Protein AF-A0A699T5C5-F1 (afdb_monomer)

Organism: Tanacetum cinerariifolium (NCBI:txid118510)

Sequence (152 aa):
SQIKFEDINQIDEDDMEEMDIKWNIALLSMRADKFWKRTGKKISIQGSDVAGFDKSKVECFNCHKMGHFAREHSYKLEVDQLEGRLAEYREKEVKYIEKIRTLEMNKESNLGKIKILTNEVETLKEEKDVIDGKLARLLKSLKDLENIIESQ

Solvent-accessible surface area (backbone atoms only — not comparable to full-atom values): 8829 Å² total; per-residue (Å²): 137,84,85,53,78,79,65,66,80,67,68,48,72,67,58,54,51,52,49,53,52,53,52,50,52,52,53,50,50,55,50,50,51,55,47,23,76,74,66,74,52,82,88,82,81,57,93,82,61,68,70,73,81,62,49,68,80,37,64,12,88,81,76,73,36,62,50,41,54,55,68,58,54,54,52,50,55,52,49,55,52,51,51,52,53,49,51,55,51,52,55,51,49,53,56,49,52,52,53,50,54,55,52,51,54,51,51,52,54,50,51,53,52,50,53,52,53,50,52,54,52,53,54,53,49,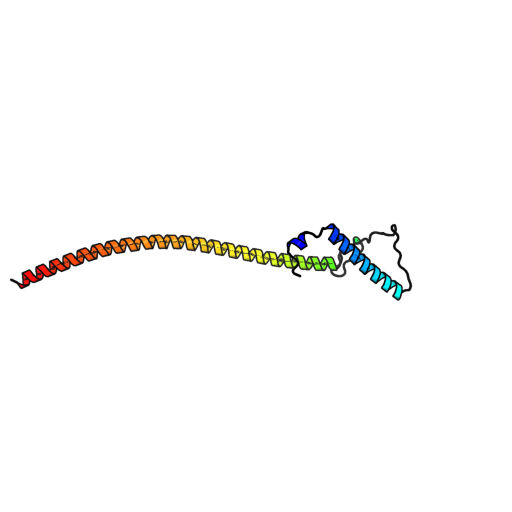54,55,47,55,55,48,52,60,50,51,54,51,50,55,51,54,50,53,57,48,50,56,54,63,78,71,111

Radius of gyration: 44.55 Å; Cα contacts (8 Å, |Δi|>4): 38; chains: 1; bounding box: 96×41×124 Å

InterPro domains:
  IPR036875 Zinc finger, CCHC-type superfamily [SSF57756] (51-72)

pLDDT: mean 88.01, std 12.44, range [52.91, 98.62]

Secondary structure (DSSP, 8-state):
----GGGGGG--HHHHHHHHHHHHHHHHHHHHHHHHHHH-PPP---TT------GGG-B-TTT--BT--HHHHHHHHHHHHHHHHHHHHHHHHHHHHHHHHHHHHHHHHHHHHHHHHHHHHHHHHHHHHHHHHHHHHHHHHHHHHHHHHHT-

Mean predicted aligned error: 14.49 Å

Structure (mmCIF, N/CA/C/O backbone):
data_AF-A0A699T5C5-F1
#
_entry.id   AF-A0A699T5C5-F1
#
loop_
_atom_site.group_PDB
_atom_site.id
_atom_site.type_symbol
_atom_site.label_atom_id
_atom_site.label_alt_id
_atom_site.label_comp_id
_atom_site.label_asym_id
_atom_site.label_entity_id
_atom_site.label_seq_id
_atom_site.pdbx_PDB_ins_code
_atom_site.Cartn_x
_atom_site.Cartn_y
_atom_site.Cartn_z
_atom_site.occupancy
_atom_site.B_iso_or_equiv
_atom_site.auth_seq_id
_atom_site.auth_comp_id
_atom_site.auth_asym_id
_atom_site.auth_atom_id
_atom_site.pdbx_PDB_model_num
ATOM 1 N N . SER A 1 1 ? -0.309 -23.758 -27.195 1.00 53.53 1 SER A N 1
ATOM 2 C CA . SER A 1 1 ? 0.909 -24.129 -26.458 1.00 53.53 1 SER A CA 1
ATOM 3 C C . SER A 1 1 ? 1.117 -23.141 -25.332 1.00 53.53 1 SER A C 1
ATOM 5 O O . SER A 1 1 ? 1.217 -21.954 -25.610 1.00 53.53 1 SER A O 1
ATOM 7 N N . GLN A 1 2 ? 1.064 -23.602 -24.083 1.00 54.09 2 GLN A N 1
ATOM 8 C CA . GLN A 1 2 ? 1.396 -22.798 -22.905 1.00 54.09 2 GLN A CA 1
ATOM 9 C C . GLN A 1 2 ? 2.886 -23.017 -22.641 1.00 54.09 2 GLN A C 1
ATOM 11 O O . GLN A 1 2 ? 3.271 -24.127 -22.287 1.00 54.09 2 GLN A O 1
ATOM 16 N N . ILE A 1 3 ? 3.711 -22.006 -22.908 1.00 55.53 3 ILE A N 1
ATOM 17 C CA . ILE A 1 3 ? 5.127 -22.017 -22.518 1.00 55.53 3 ILE A CA 1
ATOM 18 C C . ILE A 1 3 ? 5.138 -21.950 -20.986 1.00 55.53 3 ILE A C 1
ATOM 20 O O . ILE A 1 3 ? 4.502 -21.058 -20.417 1.00 55.53 3 ILE A O 1
ATOM 24 N N . LYS A 1 4 ? 5.744 -22.937 -20.318 1.00 62.41 4 LYS A N 1
ATOM 25 C CA . LYS A 1 4 ? 5.813 -22.979 -18.851 1.00 62.41 4 LYS A CA 1
ATOM 26 C C . LYS A 1 4 ? 6.922 -22.038 -18.378 1.00 62.41 4 LYS A C 1
ATOM 28 O O . LYS A 1 4 ? 7.872 -21.774 -19.104 1.00 62.41 4 LYS A O 1
ATOM 33 N N . PHE A 1 5 ? 6.802 -21.523 -17.157 1.00 52.91 5 PHE A N 1
ATOM 34 C CA . PHE A 1 5 ? 7.772 -20.586 -16.577 1.00 52.91 5 PHE A CA 1
ATOM 35 C C . PHE A 1 5 ? 9.185 -21.201 -16.462 1.00 52.91 5 PHE A C 1
ATOM 37 O O . PHE A 1 5 ? 10.173 -20.496 -16.643 1.00 52.91 5 PHE A O 1
ATOM 44 N N . GLU A 1 6 ? 9.292 -22.525 -16.280 1.00 56.03 6 GLU A N 1
ATOM 45 C CA . GLU A 1 6 ? 10.558 -23.273 -16.349 1.00 56.03 6 GLU A CA 1
ATOM 46 C C . GLU A 1 6 ? 11.263 -23.253 -17.723 1.00 56.03 6 GLU A C 1
ATOM 48 O O . GLU A 1 6 ? 12.471 -23.487 -17.777 1.00 56.03 6 GLU A O 1
ATOM 53 N N . ASP A 1 7 ? 10.558 -22.969 -18.824 1.00 56.97 7 ASP A N 1
ATOM 54 C CA . ASP A 1 7 ? 11.145 -22.958 -20.176 1.00 56.97 7 ASP A CA 1
ATOM 55 C C . ASP A 1 7 ? 11.906 -21.647 -20.468 1.00 56.97 7 ASP A C 1
ATOM 57 O O . ASP A 1 7 ? 12.737 -21.597 -21.370 1.00 56.97 7 ASP A O 1
ATOM 61 N N . ILE A 1 8 ? 11.642 -20.580 -19.702 1.00 56.84 8 ILE A N 1
ATOM 62 C CA . ILE A 1 8 ? 12.258 -19.251 -19.883 1.00 56.84 8 ILE A CA 1
ATOM 63 C C . ILE A 1 8 ? 13.626 -19.167 -19.186 1.00 56.84 8 ILE A C 1
ATOM 65 O O . ILE A 1 8 ? 14.503 -18.439 -19.637 1.00 56.84 8 ILE A O 1
ATOM 69 N N . ASN A 1 9 ? 13.846 -19.961 -18.133 1.00 57.72 9 ASN A N 1
ATOM 70 C CA . ASN A 1 9 ? 15.108 -19.989 -17.381 1.00 57.72 9 ASN A CA 1
ATOM 71 C C . ASN A 1 9 ? 16.222 -20.816 -18.061 1.00 57.72 9 ASN A C 1
ATOM 73 O O . ASN A 1 9 ? 17.261 -21.045 -17.449 1.00 57.72 9 ASN A O 1
ATOM 77 N N . GLN A 1 10 ? 15.993 -21.308 -19.284 1.00 59.09 10 GLN A N 1
ATOM 78 C CA . GLN A 1 10 ? 16.926 -22.156 -20.043 1.00 59.09 10 GLN A CA 1
ATOM 79 C C . GLN A 1 10 ? 17.607 -21.434 -21.212 1.00 59.09 10 GLN A C 1
ATOM 81 O O . GLN A 1 10 ? 18.357 -22.071 -21.945 1.00 59.09 10 GLN A O 1
ATOM 86 N N . ILE A 1 11 ? 17.333 -20.145 -21.428 1.00 61.34 11 ILE A N 1
ATOM 87 C CA . ILE A 1 11 ? 18.007 -19.394 -22.489 1.00 61.34 11 ILE A CA 1
ATOM 88 C C . ILE A 1 11 ? 19.344 -18.915 -21.931 1.00 61.34 11 ILE A C 1
ATOM 90 O O . ILE A 1 11 ? 19.367 -18.077 -21.027 1.00 61.34 11 ILE A O 1
ATOM 94 N N . ASP A 1 12 ? 20.430 -19.482 -22.449 1.00 76.75 12 ASP A N 1
ATOM 95 C CA . ASP A 1 12 ? 21.783 -19.053 -22.122 1.00 76.75 12 ASP A CA 1
ATOM 96 C C . ASP A 1 12 ? 21.971 -17.578 -22.531 1.00 76.75 12 ASP A C 1
ATOM 98 O O . ASP A 1 12 ? 21.405 -17.111 -23.527 1.00 76.75 12 ASP A O 1
ATOM 102 N N . GLU A 1 13 ? 22.737 -16.821 -21.746 1.00 76.19 13 GLU A N 1
ATOM 103 C CA . GLU A 1 13 ? 23.079 -15.435 -22.077 1.00 76.19 13 GLU A CA 1
ATOM 104 C C . GLU A 1 13 ? 23.804 -15.370 -23.432 1.00 76.19 13 GLU A C 1
ATOM 106 O O . GLU A 1 13 ? 23.503 -14.493 -24.249 1.00 76.19 13 GLU A O 1
ATOM 111 N N . ASP A 1 14 ? 24.630 -16.381 -23.723 1.00 81.56 14 ASP A N 1
ATOM 112 C CA . ASP A 1 14 ? 25.347 -16.537 -24.988 1.00 81.56 14 ASP A CA 1
ATOM 113 C C . ASP A 1 14 ? 24.382 -16.784 -26.166 1.00 81.56 14 ASP A C 1
ATOM 115 O O . ASP A 1 14 ? 24.572 -16.241 -27.259 1.00 81.56 14 ASP A O 1
ATOM 119 N N . ASP A 1 15 ? 23.297 -17.542 -25.955 1.00 84.81 15 ASP A N 1
ATOM 120 C CA . ASP A 1 15 ? 22.282 -17.808 -26.987 1.00 84.81 15 ASP A CA 1
ATOM 121 C C . ASP A 1 15 ? 21.493 -16.534 -27.338 1.00 84.81 15 ASP A C 1
ATOM 123 O O . ASP A 1 15 ? 21.128 -16.302 -28.500 1.00 84.81 15 ASP A O 1
ATOM 127 N N . MET A 1 16 ? 21.224 -15.680 -26.342 1.00 79.75 16 MET A N 1
ATOM 128 C CA . MET A 1 16 ? 20.588 -14.378 -26.569 1.00 79.75 16 MET A CA 1
ATOM 129 C C . MET A 1 16 ? 21.499 -13.429 -27.345 1.00 79.75 16 MET A C 1
ATOM 131 O O . MET A 1 16 ? 21.028 -12.767 -28.278 1.00 79.75 16 MET A O 1
ATOM 135 N N . GLU A 1 17 ? 22.786 -13.376 -26.997 1.00 81.31 17 GLU A N 1
ATOM 136 C CA . GLU A 1 17 ? 23.769 -12.562 -27.712 1.00 81.31 17 GLU A CA 1
ATOM 137 C C . GLU A 1 17 ? 23.949 -13.052 -29.158 1.00 81.31 17 GLU A C 1
ATOM 139 O O . GLU A 1 17 ? 23.912 -12.250 -30.098 1.00 81.31 17 GLU A O 1
ATOM 144 N N . GLU A 1 18 ? 24.030 -14.370 -29.379 1.00 85.62 18 GLU A N 1
ATOM 145 C CA . GLU A 1 18 ? 24.121 -14.943 -30.723 1.00 85.62 18 GLU A CA 1
ATOM 146 C C . GLU A 1 18 ? 22.890 -14.586 -31.574 1.00 85.62 18 GLU A C 1
ATOM 148 O O . GLU A 1 18 ? 23.019 -14.224 -32.754 1.00 85.62 18 GLU A O 1
ATOM 153 N N . MET A 1 19 ? 21.686 -14.650 -30.994 1.00 86.69 19 MET A N 1
ATOM 154 C CA . MET A 1 19 ? 20.464 -14.236 -31.682 1.00 86.69 19 MET A CA 1
ATOM 155 C C . MET A 1 19 ? 20.503 -12.754 -32.066 1.00 86.69 19 MET A C 1
ATOM 157 O O . MET A 1 19 ? 20.214 -12.432 -33.222 1.00 86.69 19 MET A O 1
ATOM 161 N N . ASP A 1 20 ? 20.875 -11.855 -31.152 1.00 80.25 20 ASP A N 1
ATOM 162 C CA . ASP A 1 20 ? 20.958 -10.418 -31.444 1.00 80.25 20 ASP A CA 1
ATOM 163 C C . ASP A 1 20 ? 21.971 -10.124 -32.564 1.00 80.25 20 ASP A C 1
ATOM 165 O O . ASP A 1 20 ? 21.660 -9.406 -33.523 1.00 80.25 20 ASP A O 1
ATOM 169 N N . ILE A 1 21 ? 23.147 -10.761 -32.529 1.00 86.38 21 ILE A N 1
ATOM 170 C CA . ILE A 1 21 ? 24.165 -10.642 -33.583 1.00 86.38 21 ILE A CA 1
ATOM 171 C C . ILE A 1 21 ? 23.608 -11.111 -34.934 1.00 86.38 21 ILE A C 1
ATOM 173 O O . ILE A 1 21 ? 23.725 -10.391 -35.934 1.00 86.38 21 ILE A O 1
ATOM 177 N N . LYS A 1 22 ? 22.958 -12.283 -34.991 1.00 90.56 22 LYS A N 1
ATOM 178 C CA . LYS A 1 22 ? 22.349 -12.812 -36.227 1.00 90.56 22 LYS A CA 1
ATOM 179 C C . LYS A 1 22 ? 21.289 -11.861 -36.790 1.00 90.56 22 LYS A C 1
ATOM 181 O O . LYS A 1 22 ? 21.286 -11.592 -37.997 1.00 90.56 22 LYS A O 1
ATOM 186 N N . TRP A 1 23 ? 20.423 -11.312 -35.937 1.00 90.12 23 TRP A N 1
ATOM 187 C CA . TRP A 1 23 ? 19.407 -10.334 -36.341 1.00 90.12 23 TRP A CA 1
ATOM 188 C C . TRP A 1 23 ? 20.027 -9.046 -36.884 1.00 90.12 23 TRP A C 1
ATOM 190 O O . TRP A 1 23 ? 19.603 -8.545 -37.933 1.00 90.12 23 TRP A O 1
ATOM 200 N N . ASN A 1 24 ? 21.068 -8.535 -36.228 1.00 86.38 24 ASN A N 1
ATOM 201 C CA . ASN A 1 24 ? 21.788 -7.350 -36.682 1.00 86.38 24 ASN A CA 1
ATOM 202 C C . ASN A 1 24 ? 22.477 -7.580 -38.035 1.00 86.38 24 ASN A C 1
ATOM 204 O O . ASN A 1 24 ? 22.367 -6.733 -38.926 1.00 86.38 24 ASN A O 1
ATOM 208 N N . ILE A 1 25 ? 23.109 -8.739 -38.249 1.00 88.69 25 ILE A N 1
ATOM 209 C CA . ILE A 1 25 ? 23.708 -9.111 -39.542 1.00 88.69 25 ILE A CA 1
ATOM 210 C C . ILE A 1 25 ? 22.644 -9.172 -40.642 1.00 88.69 25 ILE A C 1
ATOM 212 O O . ILE A 1 25 ? 22.857 -8.638 -41.736 1.00 88.69 25 ILE A O 1
ATOM 216 N N . ALA A 1 26 ? 21.482 -9.770 -40.368 1.00 90.88 26 ALA A N 1
ATOM 217 C CA . ALA A 1 26 ? 20.386 -9.832 -41.330 1.00 90.88 26 ALA A CA 1
ATOM 218 C C . ALA A 1 26 ? 19.892 -8.423 -41.708 1.00 90.88 26 ALA A C 1
ATOM 220 O O . ALA A 1 26 ? 19.780 -8.092 -42.892 1.00 90.88 26 ALA A O 1
ATOM 221 N N . LEU A 1 27 ? 19.682 -7.552 -40.716 1.00 90.56 27 LEU A N 1
ATOM 222 C CA . LEU A 1 27 ? 19.264 -6.166 -40.931 1.00 90.56 27 LEU A CA 1
ATOM 223 C C . LEU A 1 27 ? 20.294 -5.365 -41.742 1.00 90.56 27 LEU A C 1
ATOM 225 O O . LEU A 1 27 ? 19.927 -4.630 -42.667 1.00 90.56 27 LEU A O 1
ATOM 229 N N . LEU A 1 28 ? 21.581 -5.496 -41.413 1.00 86.94 28 LEU A N 1
ATOM 230 C CA . LEU A 1 28 ? 22.671 -4.852 -42.146 1.00 86.94 28 LEU A CA 1
ATOM 231 C C . LEU A 1 28 ? 22.744 -5.355 -43.589 1.00 86.94 28 LEU A C 1
ATOM 233 O O . LEU A 1 28 ? 22.855 -4.539 -44.504 1.00 86.94 28 LEU A O 1
ATOM 237 N N . SER A 1 29 ? 22.582 -6.660 -43.808 1.00 89.50 29 SER A N 1
ATOM 238 C CA . SER A 1 29 ? 22.544 -7.260 -45.147 1.00 89.50 29 SER A CA 1
ATOM 239 C C . SER A 1 29 ? 21.410 -6.673 -45.990 1.00 89.50 29 SER A C 1
ATOM 241 O O . SER A 1 29 ? 21.627 -6.250 -47.127 1.00 89.50 29 SER A O 1
ATOM 243 N N . MET A 1 30 ? 20.214 -6.532 -45.407 1.00 91.50 30 MET A N 1
ATOM 244 C CA . MET A 1 30 ? 19.077 -5.891 -46.077 1.00 91.50 30 MET A CA 1
ATOM 245 C C . MET A 1 30 ? 19.348 -4.418 -46.420 1.00 91.50 30 MET A C 1
ATOM 247 O O . MET A 1 30 ? 18.924 -3.932 -47.472 1.00 91.50 30 MET A O 1
ATOM 251 N N . ARG A 1 31 ? 20.034 -3.675 -45.541 1.00 93.00 31 ARG A N 1
ATOM 252 C CA . ARG A 1 31 ? 20.401 -2.269 -45.791 1.00 93.00 31 ARG A CA 1
ATOM 253 C C . ARG A 1 31 ? 21.457 -2.144 -46.888 1.00 93.00 31 ARG A C 1
ATOM 255 O O . ARG A 1 31 ? 21.309 -1.279 -47.752 1.00 93.00 31 ARG A O 1
ATOM 262 N N . ALA A 1 32 ? 22.474 -3.001 -46.874 1.00 91.12 32 ALA A N 1
ATOM 263 C CA . ALA A 1 32 ? 23.515 -3.044 -47.895 1.00 91.12 32 ALA A CA 1
ATOM 264 C C . ALA A 1 32 ? 22.930 -3.366 -49.280 1.00 91.12 32 ALA A C 1
ATOM 266 O O . ALA A 1 32 ? 23.254 -2.681 -50.249 1.00 91.12 32 ALA A O 1
ATOM 267 N N . ASP A 1 33 ? 21.998 -4.322 -49.366 1.00 93.81 33 ASP A N 1
ATOM 268 C CA . ASP A 1 33 ? 21.279 -4.642 -50.606 1.00 93.81 33 ASP A CA 1
ATOM 269 C C . ASP A 1 33 ? 20.471 -3.441 -51.132 1.00 93.81 33 ASP A C 1
ATOM 271 O O . ASP A 1 33 ? 20.601 -3.054 -52.295 1.00 93.81 33 ASP A O 1
ATOM 275 N N . LYS A 1 34 ? 19.696 -2.769 -50.266 1.00 94.25 34 LYS A N 1
ATOM 276 C CA . LYS A 1 34 ? 18.969 -1.542 -50.645 1.00 94.25 34 LYS A CA 1
ATOM 277 C C . LYS A 1 34 ? 19.907 -0.430 -51.120 1.00 94.25 34 LYS A C 1
ATOM 279 O O . LYS A 1 34 ? 19.578 0.285 -52.068 1.00 94.25 34 LYS A O 1
ATOM 284 N N . PHE A 1 35 ? 21.054 -0.255 -50.468 1.00 92.81 35 PHE A N 1
ATOM 285 C CA . PHE A 1 35 ? 22.056 0.735 -50.862 1.00 92.81 35 PHE A CA 1
ATOM 286 C C . PHE A 1 35 ? 22.651 0.419 -52.237 1.00 92.81 35 PHE A C 1
ATOM 288 O O . PHE A 1 35 ? 22.732 1.307 -53.092 1.00 92.81 35 PHE A O 1
ATOM 295 N N . TRP A 1 36 ? 23.011 -0.845 -52.467 1.00 94.62 36 TRP A N 1
ATOM 296 C CA . TRP A 1 36 ? 23.536 -1.308 -53.744 1.00 94.62 36 TRP A CA 1
ATOM 297 C C . TRP A 1 36 ? 22.521 -1.098 -54.868 1.00 94.62 36 TRP A C 1
ATOM 299 O O . TRP A 1 36 ? 22.854 -0.479 -55.874 1.00 94.62 36 TRP A O 1
ATOM 309 N N . LYS A 1 37 ? 21.256 -1.482 -54.665 1.00 92.12 37 LYS A N 1
ATOM 310 C CA . LYS A 1 37 ? 20.173 -1.248 -55.637 1.00 92.12 37 LYS A CA 1
ATOM 311 C C . LYS A 1 37 ? 19.980 0.231 -55.985 1.00 92.12 37 LYS A C 1
ATOM 313 O O . LYS A 1 37 ? 19.659 0.549 -57.123 1.00 92.12 37 LYS A O 1
ATOM 318 N N . ARG A 1 38 ? 20.177 1.142 -55.023 1.00 93.69 38 ARG A N 1
ATOM 319 C CA . ARG A 1 38 ? 20.031 2.596 -55.232 1.00 93.69 38 ARG A CA 1
ATOM 320 C C . ARG A 1 38 ? 21.221 3.248 -55.932 1.00 93.69 38 ARG A C 1
ATOM 322 O O . ARG A 1 38 ? 21.028 4.230 -56.637 1.00 93.69 38 ARG A O 1
ATOM 329 N N . THR A 1 39 ? 22.438 2.782 -55.668 1.00 91.44 39 THR A N 1
ATOM 330 C CA . THR A 1 39 ? 23.670 3.500 -56.055 1.00 91.44 39 THR A CA 1
ATOM 331 C C . THR A 1 39 ? 24.556 2.729 -57.029 1.00 91.44 39 THR A C 1
ATOM 333 O O . THR A 1 39 ? 25.509 3.296 -57.556 1.00 91.44 39 THR A O 1
ATOM 336 N N . GLY A 1 40 ? 24.296 1.436 -57.228 1.00 93.69 40 GLY A N 1
ATOM 337 C CA . GLY A 1 40 ? 25.158 0.506 -57.958 1.00 93.69 40 GLY A CA 1
ATOM 338 C C . GLY A 1 40 ? 26.477 0.177 -57.248 1.00 93.69 40 GLY A C 1
ATOM 339 O O . GLY A 1 40 ? 27.2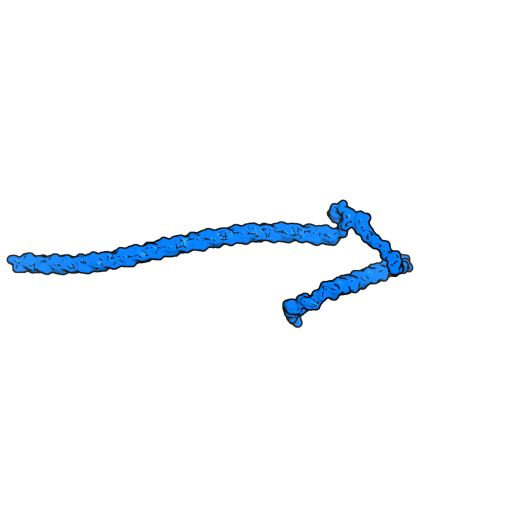36 -0.658 -57.735 1.00 93.69 40 GLY A O 1
ATOM 340 N N . LYS A 1 41 ? 26.77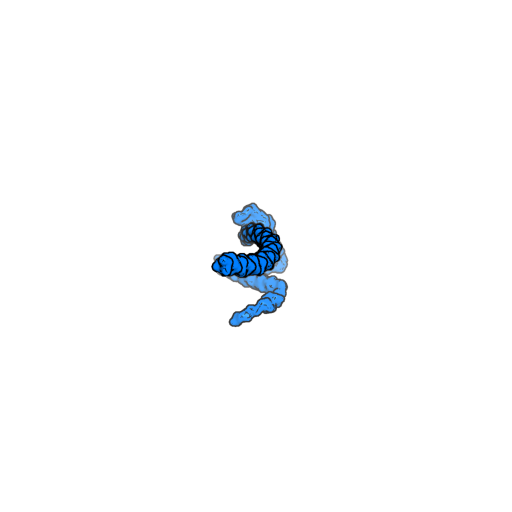1 0.792 -56.094 1.00 92.50 41 LYS A N 1
ATOM 341 C CA . LYS A 1 41 ? 28.045 0.635 -55.379 1.00 92.50 41 LYS A CA 1
ATOM 342 C C . LYS A 1 41 ? 27.968 -0.516 -54.379 1.00 92.50 41 LYS A C 1
ATOM 344 O O . LYS A 1 41 ? 27.089 -0.534 -53.519 1.00 92.50 41 LYS A O 1
ATOM 349 N N . LYS A 1 42 ? 28.900 -1.468 -54.480 1.00 89.06 42 LYS A N 1
ATOM 350 C CA . LYS A 1 42 ? 29.018 -2.589 -53.539 1.00 89.06 42 LYS A CA 1
ATOM 351 C C . LYS A 1 42 ? 29.844 -2.156 -52.329 1.00 89.06 42 LYS A C 1
ATOM 353 O O . LYS A 1 42 ? 30.955 -1.662 -52.494 1.00 89.06 42 LYS A O 1
ATOM 358 N N . ILE A 1 43 ? 29.297 -2.343 -51.131 1.00 83.62 43 ILE A N 1
ATOM 359 C CA . ILE A 1 43 ? 30.023 -2.151 -49.872 1.00 83.62 43 ILE A CA 1
ATOM 360 C C . ILE A 1 43 ? 30.726 -3.474 -49.543 1.00 83.62 43 ILE A C 1
ATOM 362 O O . ILE A 1 43 ? 30.090 -4.528 -49.570 1.00 83.62 43 ILE A O 1
ATOM 366 N N . SER A 1 44 ? 32.024 -3.427 -49.259 1.00 80.62 44 SER A N 1
ATOM 367 C CA . SER A 1 44 ? 32.809 -4.554 -48.745 1.00 80.62 44 SER A CA 1
ATOM 368 C C . SER A 1 44 ? 33.451 -4.152 -47.424 1.00 80.62 44 SER A C 1
ATOM 370 O O . SER A 1 44 ? 33.917 -3.023 -47.307 1.00 80.62 44 SER A O 1
ATOM 372 N N . ILE A 1 45 ? 33.472 -5.068 -46.459 1.00 73.12 45 ILE A N 1
ATOM 373 C CA . ILE A 1 45 ? 34.156 -4.905 -45.173 1.00 73.12 45 ILE A CA 1
ATOM 374 C C . ILE A 1 45 ? 35.130 -6.081 -45.060 1.00 73.12 45 ILE A C 1
ATOM 376 O O . ILE A 1 45 ? 34.702 -7.235 -45.089 1.00 73.12 45 ILE A O 1
ATOM 380 N N . GLN A 1 46 ? 36.430 -5.809 -45.007 1.00 75.75 46 GLN A N 1
ATOM 381 C CA . GLN A 1 46 ? 37.474 -6.784 -44.688 1.00 75.75 46 GLN A CA 1
ATOM 382 C C . GLN A 1 46 ? 37.638 -6.910 -43.166 1.00 75.75 46 GLN A C 1
ATOM 384 O O . GLN A 1 46 ? 37.256 -6.016 -42.416 1.00 75.75 46 GLN A O 1
ATOM 389 N N . GLY A 1 47 ? 38.252 -7.997 -42.684 1.00 65.00 47 GLY A N 1
ATOM 390 C CA . GLY A 1 47 ? 38.524 -8.174 -41.247 1.00 65.00 47 GLY A CA 1
ATOM 391 C C . GLY A 1 47 ? 39.426 -7.083 -40.644 1.00 65.00 47 GLY A C 1
ATOM 392 O O . GLY A 1 47 ? 39.365 -6.833 -39.447 1.00 65.00 47 GLY A O 1
ATOM 393 N N . SER A 1 48 ? 40.219 -6.397 -41.473 1.00 66.12 48 SER A N 1
ATOM 394 C CA . SER A 1 48 ? 41.015 -5.220 -41.103 1.00 66.12 48 SER A CA 1
ATOM 395 C C . SER A 1 48 ? 40.247 -3.895 -41.180 1.00 66.12 48 SER A C 1
ATOM 397 O O . SER A 1 48 ? 40.708 -2.905 -40.622 1.00 66.12 48 SER A O 1
ATOM 399 N N . ASP A 1 49 ? 39.086 -3.865 -41.847 1.00 65.06 49 ASP A N 1
ATOM 400 C CA . ASP A 1 49 ? 38.259 -2.661 -42.035 1.00 65.06 49 ASP A CA 1
ATOM 401 C C . ASP A 1 49 ? 37.376 -2.361 -40.818 1.00 65.06 49 ASP A C 1
ATOM 403 O O . ASP A 1 49 ? 36.555 -1.442 -40.858 1.00 65.06 49 ASP A O 1
ATOM 407 N N . VAL A 1 50 ? 37.539 -3.111 -39.720 1.00 60.91 50 VAL A N 1
ATOM 408 C CA . VAL A 1 50 ? 36.904 -2.821 -38.431 1.00 60.91 50 VAL A CA 1
ATOM 409 C C . VAL A 1 50 ? 37.592 -1.603 -37.802 1.00 60.91 50 VAL A C 1
ATOM 411 O O . VAL A 1 50 ? 38.200 -1.662 -36.738 1.00 60.91 50 VAL A O 1
ATOM 414 N N . ALA A 1 51 ? 37.505 -0.458 -38.478 1.00 58.34 51 ALA A N 1
ATOM 415 C CA . ALA A 1 51 ? 37.648 0.828 -37.834 1.00 58.34 51 ALA A CA 1
ATOM 416 C C . ALA A 1 51 ? 36.482 0.923 -36.851 1.00 58.34 51 ALA A C 1
ATOM 418 O O . ALA A 1 51 ? 35.330 1.097 -37.257 1.00 58.34 51 ALA A O 1
ATOM 419 N N . GLY A 1 52 ? 36.776 0.714 -35.566 1.00 63.53 52 GLY A N 1
ATOM 420 C CA . GLY A 1 52 ? 35.792 0.832 -34.500 1.00 63.53 52 GLY A CA 1
ATOM 421 C C . GLY A 1 52 ? 35.010 2.124 -34.692 1.00 63.53 52 GLY A C 1
ATOM 422 O O . GLY A 1 52 ? 35.597 3.204 -34.794 1.00 63.53 52 GLY A O 1
ATOM 423 N N . PHE A 1 53 ? 33.690 2.001 -34.823 1.00 71.56 53 PHE A N 1
ATOM 424 C CA . PHE A 1 53 ? 32.818 3.158 -34.888 1.00 71.56 53 PHE A CA 1
ATOM 425 C C . PHE A 1 53 ? 33.026 3.954 -33.601 1.00 71.56 53 PHE A C 1
ATOM 427 O O . PHE A 1 53 ? 32.625 3.529 -32.516 1.00 71.56 53 PHE A O 1
ATOM 434 N N . ASP A 1 54 ? 33.715 5.086 -33.719 1.00 79.12 54 ASP A N 1
ATOM 435 C CA . ASP A 1 54 ? 34.042 5.925 -32.581 1.00 79.12 54 ASP A CA 1
ATOM 436 C C . ASP A 1 54 ? 32.789 6.683 -32.150 1.00 79.12 54 ASP A C 1
ATOM 438 O O . ASP A 1 54 ? 32.505 7.797 -32.597 1.00 79.12 54 ASP A O 1
ATOM 442 N N . LYS A 1 55 ? 32.016 6.038 -31.276 1.00 82.69 55 LYS A N 1
ATOM 443 C CA . LYS A 1 55 ? 30.775 6.575 -30.725 1.00 82.69 55 LYS A CA 1
ATOM 444 C C . LYS A 1 55 ? 30.992 7.955 -30.102 1.00 82.69 55 LYS A C 1
ATOM 446 O O . LYS A 1 55 ? 30.112 8.802 -30.218 1.00 82.69 55 LYS A O 1
ATOM 451 N N . SER A 1 56 ? 32.166 8.214 -29.510 1.00 84.81 56 SER A N 1
ATOM 452 C CA . SER A 1 56 ? 32.496 9.499 -28.876 1.00 84.81 56 SER A CA 1
ATOM 453 C C . SER A 1 56 ? 32.509 10.680 -29.854 1.00 84.81 56 SER A C 1
ATOM 455 O O . SER A 1 56 ? 32.394 11.822 -29.422 1.00 84.81 56 SER A O 1
ATOM 457 N N . LYS A 1 57 ? 32.577 10.416 -31.168 1.00 85.50 57 LYS A N 1
ATOM 458 C CA . LYS A 1 57 ? 32.499 11.421 -32.240 1.00 85.50 57 LYS A CA 1
ATOM 459 C C . LYS A 1 57 ? 31.087 11.661 -32.773 1.00 85.50 57 LYS A C 1
ATOM 461 O O . LYS A 1 57 ? 30.917 12.500 -33.654 1.00 85.50 57 LYS A O 1
ATOM 466 N N . VAL A 1 58 ? 30.079 10.955 -32.264 1.00 84.88 58 VAL A N 1
ATOM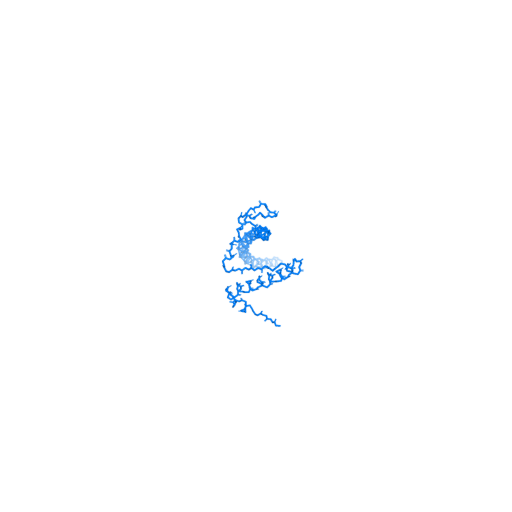 467 C CA . VAL A 1 58 ? 28.686 11.114 -32.694 1.00 84.88 58 VAL A CA 1
ATOM 468 C C . VAL A 1 58 ? 27.875 11.825 -31.624 1.00 84.88 58 VAL A C 1
ATOM 470 O O . VAL A 1 58 ? 27.837 11.400 -30.471 1.00 84.88 58 VAL A O 1
ATOM 473 N N . GLU A 1 59 ? 27.211 12.906 -32.023 1.00 87.69 59 GLU A N 1
ATOM 474 C CA . GLU A 1 59 ? 26.283 13.652 -31.180 1.00 87.69 59 GLU A CA 1
ATOM 475 C C . GLU A 1 59 ? 24.875 13.047 -31.266 1.00 87.69 59 GLU A C 1
ATOM 477 O O . GLU A 1 59 ? 24.332 12.818 -32.351 1.00 87.69 59 GLU A O 1
ATOM 482 N N . CYS A 1 60 ? 24.256 12.797 -30.114 1.00 86.38 60 CYS A N 1
ATOM 483 C CA . CYS A 1 60 ? 22.854 12.407 -30.050 1.00 86.38 60 CYS A CA 1
ATOM 484 C C . CYS A 1 60 ? 21.950 13.565 -30.486 1.00 86.38 60 CYS A C 1
ATOM 486 O O . CYS A 1 60 ? 21.910 14.589 -29.813 1.00 86.38 60 CYS A O 1
ATOM 488 N N . PHE A 1 61 ? 21.125 13.372 -31.516 1.00 83.81 61 PHE A N 1
ATOM 489 C CA . PHE A 1 61 ? 20.179 14.402 -31.969 1.00 83.81 61 PHE A CA 1
ATOM 490 C C . PHE A 1 61 ? 19.157 14.833 -30.898 1.00 83.81 61 PHE A C 1
ATOM 492 O O . PHE A 1 61 ? 18.744 15.984 -30.879 1.00 83.81 61 PHE A O 1
ATOM 499 N N . ASN A 1 62 ? 18.752 13.929 -29.997 1.00 82.94 62 ASN A N 1
ATOM 500 C CA . ASN A 1 62 ? 17.715 14.229 -29.000 1.00 82.94 62 ASN A CA 1
ATOM 501 C C . ASN A 1 62 ? 18.251 14.950 -27.756 1.00 82.94 62 ASN A C 1
ATOM 503 O O . ASN A 1 62 ? 17.512 15.706 -27.135 1.00 82.94 62 ASN A O 1
ATOM 507 N N . CYS A 1 63 ? 19.492 14.672 -27.343 1.00 84.50 63 CYS A N 1
ATOM 508 C CA . CYS A 1 63 ? 20.043 15.198 -26.088 1.00 84.50 63 CYS A CA 1
ATOM 509 C C . CYS A 1 63 ? 21.329 16.006 -26.251 1.00 84.50 63 CYS A C 1
ATOM 511 O O . CYS A 1 63 ? 21.854 16.490 -25.251 1.00 84.50 63 CYS A O 1
ATOM 513 N N . HIS A 1 64 ? 21.830 16.140 -27.481 1.00 86.75 64 HIS A N 1
ATOM 514 C CA . HIS A 1 64 ? 23.017 16.921 -27.831 1.00 86.75 64 HIS A CA 1
ATOM 515 C C . HIS A 1 64 ? 24.283 16.521 -27.060 1.00 86.75 64 HIS A C 1
ATOM 517 O O . HIS A 1 64 ? 25.167 17.330 -26.787 1.00 86.75 64 HIS A O 1
ATOM 523 N N . LYS A 1 65 ? 24.374 15.241 -26.673 1.00 84.81 65 LYS A N 1
ATOM 524 C CA . LYS A 1 65 ? 25.544 14.671 -25.996 1.00 84.81 65 LYS A CA 1
ATOM 525 C C . LYS A 1 65 ? 26.349 13.819 -26.965 1.00 84.81 65 LYS A C 1
ATOM 527 O O . LYS A 1 65 ? 25.794 12.943 -27.632 1.00 84.81 65 LYS A O 1
ATOM 532 N N . MET A 1 66 ? 27.657 14.055 -26.995 1.00 88.75 66 MET A N 1
ATOM 533 C CA . MET A 1 66 ? 28.622 13.203 -27.691 1.00 88.75 66 MET A CA 1
ATOM 534 C C . MET A 1 66 ? 28.637 11.805 -27.071 1.00 88.75 66 MET A C 1
ATOM 536 O O . MET A 1 66 ? 28.490 11.666 -25.855 1.00 88.75 66 MET A O 1
ATOM 540 N N . GLY A 1 67 ? 28.819 10.760 -27.876 1.00 86.44 67 GLY A N 1
ATOM 541 C CA . GLY A 1 67 ? 28.919 9.402 -27.340 1.00 86.44 67 GLY A CA 1
ATOM 542 C C . GLY A 1 67 ? 27.592 8.751 -26.964 1.00 86.44 67 GLY A C 1
ATOM 543 O O . GLY A 1 67 ? 27.618 7.672 -26.377 1.00 86.44 67 GLY A O 1
ATOM 544 N N . HIS A 1 68 ? 26.445 9.356 -27.289 1.00 82.75 68 HIS A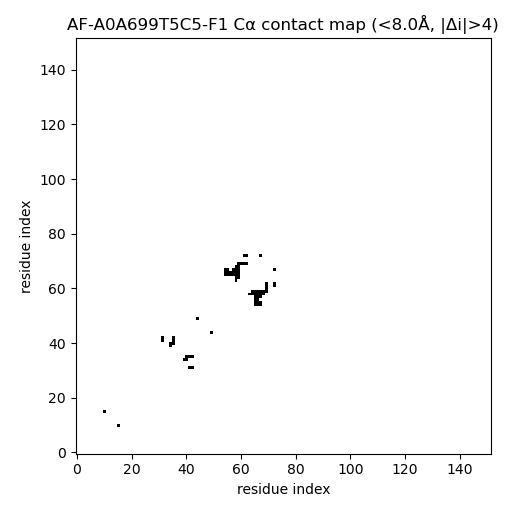 N 1
ATOM 545 C CA . HIS A 1 68 ? 25.118 8.836 -26.945 1.00 82.75 68 HIS A CA 1
ATOM 546 C C . HIS A 1 68 ? 24.283 8.533 -28.189 1.00 82.75 68 HIS A C 1
ATOM 548 O O . HIS A 1 68 ? 24.200 9.341 -29.112 1.00 82.75 68 HIS A O 1
ATOM 554 N N . PHE A 1 69 ? 23.598 7.386 -28.201 1.00 82.44 69 PHE A N 1
ATOM 555 C CA . PHE A 1 69 ? 22.595 7.111 -29.230 1.00 82.44 69 PHE A CA 1
ATOM 556 C C . PHE A 1 69 ? 21.213 7.612 -28.803 1.00 82.44 69 PHE A C 1
ATOM 558 O O . PHE A 1 69 ? 20.833 7.513 -27.636 1.00 82.44 69 PHE A O 1
ATOM 565 N N . ALA A 1 70 ? 20.408 8.075 -29.765 1.00 76.56 70 ALA A N 1
ATOM 566 C CA . ALA A 1 70 ? 19.041 8.539 -29.504 1.00 76.56 70 ALA A CA 1
ATOM 567 C C . ALA A 1 70 ? 18.175 7.477 -28.801 1.00 76.56 70 ALA A C 1
ATOM 569 O O . ALA A 1 70 ? 17.405 7.808 -27.903 1.00 76.56 70 ALA A O 1
ATOM 570 N N . ARG A 1 71 ? 18.363 6.196 -29.151 1.00 77.75 71 ARG A N 1
ATOM 571 C CA . ARG A 1 71 ? 17.671 5.064 -28.516 1.00 77.75 71 ARG A CA 1
ATOM 572 C C . ARG A 1 71 ? 18.028 4.910 -27.033 1.00 77.75 71 ARG A C 1
ATOM 574 O O . ARG A 1 71 ? 17.141 4.657 -26.227 1.00 77.75 71 ARG A O 1
ATOM 581 N N . GLU A 1 72 ? 19.298 5.098 -26.670 1.00 76.25 72 GLU A N 1
ATOM 582 C CA . GLU A 1 72 ? 19.761 5.012 -25.275 1.00 76.25 72 GLU A CA 1
ATOM 583 C C . GLU A 1 72 ? 19.177 6.139 -24.423 1.00 76.25 72 GLU A C 1
ATOM 585 O O . GLU A 1 72 ? 18.801 5.917 -23.276 1.00 76.25 72 GLU A O 1
ATOM 590 N N . HIS A 1 73 ? 19.063 7.344 -24.991 1.00 79.88 73 HIS A N 1
ATOM 591 C CA . HIS A 1 73 ? 18.444 8.472 -24.301 1.00 79.88 73 HIS A CA 1
ATOM 592 C C . HIS A 1 73 ? 16.961 8.219 -24.001 1.00 79.88 73 HIS A C 1
ATOM 594 O O . HIS A 1 73 ? 16.509 8.491 -22.892 1.00 79.88 73 HIS A O 1
ATOM 600 N N . SER A 1 74 ? 16.212 7.678 -24.968 1.00 76.94 74 SER A N 1
ATOM 601 C CA . SER A 1 74 ? 14.795 7.345 -24.778 1.00 76.94 74 SER A CA 1
ATOM 602 C C . SER A 1 74 ? 14.589 6.290 -23.693 1.00 76.94 74 SER A C 1
ATOM 604 O O . SER A 1 74 ? 13.750 6.489 -22.822 1.00 76.94 74 SER A O 1
ATOM 606 N N . TYR A 1 75 ? 15.386 5.217 -23.705 1.00 77.25 75 TYR A N 1
ATOM 607 C CA . TYR A 1 75 ? 15.289 4.162 -22.695 1.00 77.25 75 TYR A CA 1
ATOM 608 C C . TYR A 1 75 ? 15.619 4.688 -21.295 1.00 77.25 75 TYR A C 1
ATOM 610 O O . TYR A 1 75 ? 14.902 4.414 -20.342 1.00 77.25 75 TYR A O 1
ATOM 618 N N . LYS A 1 76 ? 16.670 5.508 -21.172 1.00 83.00 76 LYS A N 1
ATOM 619 C CA . LYS A 1 76 ? 17.051 6.105 -19.889 1.00 83.00 76 LYS A CA 1
ATOM 620 C C . LYS A 1 76 ? 15.956 7.006 -19.316 1.00 83.00 76 LYS A C 1
ATOM 622 O O . LYS A 1 76 ? 15.645 6.897 -18.139 1.00 83.00 76 LYS A O 1
ATOM 627 N N . LEU A 1 77 ? 15.344 7.849 -20.148 1.00 83.62 77 LEU A N 1
ATOM 628 C CA . LEU A 1 77 ? 14.248 8.714 -19.712 1.00 83.62 77 LEU A CA 1
ATOM 629 C C . LEU A 1 77 ? 13.044 7.905 -19.204 1.00 83.62 77 LEU A C 1
ATOM 631 O O . LEU A 1 77 ? 12.421 8.283 -18.216 1.00 83.62 77 LEU A O 1
ATOM 635 N N . GLU A 1 78 ? 12.713 6.804 -19.878 1.00 88.06 78 GLU A N 1
ATOM 636 C CA . GLU A 1 78 ? 11.628 5.910 -19.467 1.00 88.06 78 GLU A CA 1
ATOM 637 C C . GLU A 1 78 ? 11.945 5.200 -18.143 1.00 88.06 78 GLU A C 1
ATOM 639 O O . GLU A 1 78 ? 11.089 5.139 -17.259 1.00 88.06 78 GLU A O 1
ATOM 644 N N . VAL A 1 79 ? 13.187 4.739 -17.966 1.00 89.56 79 VAL A N 1
ATOM 645 C CA . VAL A 1 79 ? 13.662 4.153 -16.703 1.00 89.56 79 VAL A CA 1
ATOM 646 C C . VAL A 1 79 ? 13.564 5.164 -15.560 1.00 89.56 79 VAL A C 1
ATOM 648 O O . VAL A 1 79 ? 12.930 4.854 -14.555 1.00 89.56 79 VAL A O 1
ATOM 651 N N . ASP A 1 80 ? 14.078 6.385 -15.733 1.00 90.44 80 ASP A N 1
ATOM 652 C CA . ASP A 1 80 ? 14.037 7.433 -14.700 1.00 90.44 80 ASP A CA 1
ATOM 653 C C . ASP A 1 80 ? 12.579 7.754 -14.281 1.00 90.44 80 ASP A C 1
ATOM 655 O O . ASP A 1 80 ? 12.270 7.946 -13.101 1.00 90.44 80 ASP A O 1
ATOM 659 N N . GLN A 1 81 ? 11.641 7.769 -15.239 1.00 93.00 81 GLN A N 1
ATOM 660 C CA . GLN A 1 81 ? 10.211 7.958 -14.957 1.00 93.00 81 GLN A CA 1
ATOM 661 C C . GLN A 1 81 ? 9.606 6.794 -14.162 1.00 93.00 81 GLN A C 1
ATOM 663 O O . GLN A 1 81 ? 8.809 7.014 -13.243 1.00 93.00 81 GLN A O 1
ATOM 668 N N . LEU A 1 82 ? 9.947 5.554 -14.519 1.00 94.88 82 LEU A N 1
ATOM 669 C CA . LEU A 1 82 ? 9.479 4.368 -13.804 1.00 94.88 82 LEU A CA 1
ATOM 670 C C 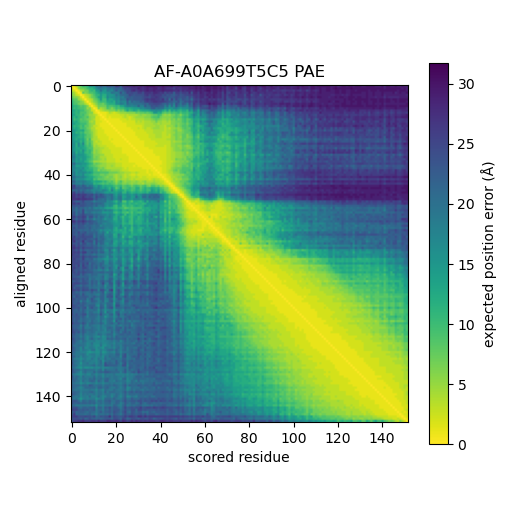. LEU A 1 82 ? 10.055 4.305 -12.387 1.00 94.88 82 LEU A C 1
ATOM 672 O O . LEU A 1 82 ? 9.314 3.984 -11.458 1.00 94.88 82 LEU A O 1
ATOM 676 N N . GLU A 1 83 ? 11.324 4.667 -12.204 1.00 95.00 83 GLU A N 1
ATOM 677 C CA . GLU A 1 83 ? 11.965 4.771 -10.891 1.00 95.00 83 GLU A CA 1
ATOM 678 C C . GLU A 1 83 ? 11.256 5.792 -9.997 1.00 95.00 83 GLU A C 1
ATOM 680 O O . GLU A 1 83 ? 10.931 5.480 -8.848 1.00 95.00 83 GLU A O 1
ATOM 685 N N . GLY A 1 84 ? 10.924 6.972 -10.534 1.00 95.50 84 GLY A N 1
ATOM 686 C CA . GLY A 1 84 ? 10.151 7.986 -9.813 1.00 95.50 84 GLY A CA 1
ATOM 687 C C . GLY A 1 84 ? 8.781 7.469 -9.364 1.00 95.50 84 GLY A C 1
ATOM 688 O O . GLY A 1 84 ? 8.426 7.561 -8.188 1.00 95.50 84 GLY A O 1
ATOM 689 N N . ARG A 1 85 ? 8.031 6.830 -10.272 1.00 96.94 85 ARG A N 1
ATOM 690 C CA . ARG A 1 85 ? 6.732 6.219 -9.935 1.00 96.94 85 ARG A CA 1
ATOM 691 C C . ARG A 1 85 ? 6.874 5.122 -8.884 1.00 96.94 85 ARG A C 1
ATOM 693 O O . ARG A 1 85 ? 6.048 5.029 -7.978 1.00 96.94 85 ARG A O 1
ATOM 700 N N . LEU A 1 86 ? 7.907 4.288 -8.987 1.00 96.75 86 LEU A N 1
ATOM 701 C CA . LEU A 1 86 ? 8.171 3.223 -8.025 1.00 96.75 86 LEU A CA 1
ATOM 702 C C . LEU A 1 86 ? 8.485 3.791 -6.635 1.00 96.75 86 LEU A C 1
ATOM 704 O O . LEU A 1 86 ? 8.002 3.252 -5.638 1.00 96.75 86 LEU A O 1
ATOM 708 N N . ALA A 1 87 ? 9.242 4.887 -6.558 1.00 96.75 87 ALA A N 1
ATOM 709 C CA . ALA A 1 87 ? 9.522 5.579 -5.305 1.00 96.75 87 ALA A CA 1
ATOM 710 C C . ALA A 1 87 ? 8.236 6.110 -4.647 1.00 96.75 87 ALA A C 1
ATOM 712 O O . ALA A 1 87 ? 8.026 5.882 -3.455 1.00 96.75 87 ALA A O 1
ATOM 713 N N . GLU A 1 88 ? 7.327 6.716 -5.419 1.00 96.75 88 GLU A N 1
ATOM 714 C CA . GLU A 1 88 ? 6.022 7.162 -4.906 1.00 96.75 88 GLU A CA 1
ATOM 715 C C . GLU A 1 88 ? 5.174 6.005 -4.357 1.00 96.75 88 GLU A C 1
ATOM 717 O O . GLU A 1 88 ? 4.519 6.140 -3.318 1.00 96.75 88 GLU A O 1
ATOM 722 N N . TYR A 1 89 ? 5.159 4.859 -5.048 1.00 97.00 89 TYR A N 1
ATOM 723 C CA . TYR A 1 89 ? 4.445 3.674 -4.569 1.00 97.00 89 TYR A CA 1
ATOM 724 C C . TYR A 1 89 ? 5.038 3.149 -3.262 1.00 97.00 89 TYR A C 1
ATOM 726 O O . TYR A 1 89 ? 4.279 2.869 -2.334 1.00 97.00 89 TYR A O 1
ATOM 734 N N . ARG A 1 90 ? 6.370 3.084 -3.157 1.00 96.25 90 ARG A N 1
ATOM 735 C CA . ARG A 1 90 ? 7.059 2.676 -1.923 1.00 96.25 90 ARG A CA 1
ATOM 736 C C . ARG A 1 90 ? 6.748 3.617 -0.761 1.00 96.25 90 ARG A C 1
ATOM 738 O O . ARG A 1 90 ? 6.489 3.155 0.345 1.00 96.25 90 ARG A O 1
ATOM 745 N N . GLU A 1 91 ? 6.711 4.928 -0.993 1.00 97.31 91 GLU A N 1
ATOM 746 C CA . GLU A 1 91 ? 6.368 5.893 0.059 1.00 97.31 91 GLU A CA 1
ATOM 747 C C . GLU A 1 91 ? 4.924 5.701 0.560 1.00 97.31 91 GLU A C 1
ATOM 749 O O . GLU A 1 91 ? 4.659 5.726 1.765 1.00 97.31 91 GLU A O 1
ATOM 754 N N . LYS A 1 92 ? 3.976 5.462 -0.356 1.00 97.75 92 LYS A N 1
ATOM 755 C CA . LYS A 1 92 ? 2.581 5.151 -0.002 1.00 97.75 92 LYS A CA 1
ATOM 756 C C . LYS A 1 92 ? 2.471 3.840 0.772 1.00 97.75 92 LYS A C 1
ATOM 758 O O . LYS A 1 92 ? 1.740 3.782 1.757 1.00 97.75 92 LYS A O 1
ATOM 763 N N . GLU A 1 93 ? 3.198 2.810 0.353 1.00 97.44 93 GLU A N 1
ATOM 764 C CA . GLU A 1 93 ? 3.240 1.511 1.027 1.00 97.44 93 GLU A CA 1
ATOM 765 C C . GLU A 1 93 ? 3.707 1.647 2.482 1.00 97.44 93 GLU A C 1
ATOM 767 O O . GLU A 1 93 ? 3.030 1.160 3.388 1.00 97.44 93 GLU A O 1
ATOM 772 N N . VAL A 1 94 ? 4.784 2.401 2.730 1.00 97.94 94 VAL A N 1
ATOM 773 C CA . VAL A 1 94 ? 5.274 2.679 4.091 1.00 97.94 94 VAL A CA 1
ATOM 774 C C . VAL A 1 94 ? 4.196 3.355 4.945 1.00 97.94 94 VAL A C 1
ATOM 776 O O . VAL A 1 94 ? 3.944 2.914 6.068 1.00 97.94 94 VAL A O 1
ATOM 779 N N . LYS A 1 95 ? 3.493 4.361 4.403 1.00 97.94 95 LYS A N 1
ATOM 780 C CA . LYS A 1 95 ? 2.384 5.036 5.108 1.00 97.94 95 LYS A CA 1
ATOM 781 C C . LYS A 1 95 ? 1.246 4.073 5.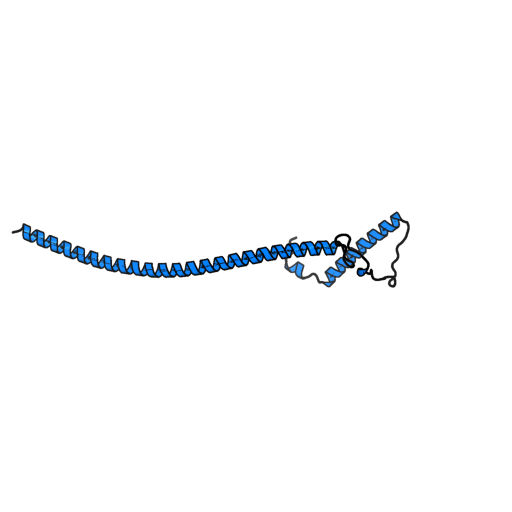454 1.00 97.94 95 LYS A C 1
ATOM 783 O O . LYS A 1 95 ? 0.667 4.164 6.537 1.00 97.94 95 LYS A O 1
ATOM 788 N N . TYR A 1 96 ? 0.907 3.148 4.555 1.00 97.62 96 TYR A N 1
ATOM 789 C CA . TYR A 1 96 ? -0.120 2.143 4.829 1.00 97.62 96 TYR A CA 1
ATOM 790 C C . TYR A 1 96 ? 0.317 1.151 5.906 1.00 97.62 96 TYR A C 1
ATOM 792 O O . TYR A 1 96 ? -0.473 0.860 6.802 1.00 97.62 96 TYR A O 1
ATOM 800 N N . ILE A 1 97 ? 1.566 0.685 5.864 1.00 98.06 97 ILE A N 1
ATOM 801 C CA . ILE A 1 97 ? 2.126 -0.216 6.879 1.00 98.06 97 ILE A CA 1
ATOM 802 C C . ILE A 1 97 ? 2.091 0.442 8.261 1.00 98.06 97 ILE A C 1
ATOM 804 O O . ILE A 1 97 ? 1.659 -0.180 9.230 1.00 98.06 97 ILE A O 1
ATOM 808 N N . GLU A 1 98 ? 2.501 1.706 8.363 1.00 98.06 98 GLU A N 1
ATOM 809 C CA . GLU A 1 98 ? 2.469 2.445 9.626 1.00 98.06 98 GLU A CA 1
ATOM 810 C C . GLU A 1 98 ? 1.039 2.581 10.166 1.00 98.06 98 GLU A C 1
ATOM 812 O O . GLU A 1 98 ? 0.781 2.276 11.331 1.00 98.06 98 GLU A O 1
ATOM 817 N N . LYS A 1 99 ? 0.080 2.923 9.296 1.00 98.44 99 LYS A N 1
ATOM 818 C CA . LYS A 1 99 ? -1.338 2.999 9.666 1.00 98.44 99 LYS A CA 1
ATOM 819 C C . LYS A 1 99 ? -1.885 1.657 10.158 1.00 98.44 99 LYS A C 1
ATOM 821 O O . LYS A 1 99 ? -2.636 1.637 11.133 1.00 98.44 99 LYS A O 1
ATOM 826 N N . ILE A 1 100 ? -1.525 0.550 9.504 1.00 98.38 100 ILE A N 1
ATOM 827 C CA . ILE A 1 100 ? -1.924 -0.802 9.921 1.00 98.38 100 ILE A CA 1
ATOM 828 C C . ILE A 1 100 ? -1.383 -1.096 11.323 1.00 98.38 100 ILE A C 1
ATOM 830 O O . ILE A 1 100 ? -2.170 -1.449 12.199 1.00 98.38 100 ILE A O 1
ATOM 834 N N . ARG A 1 101 ? -0.094 -0.834 11.575 1.00 98.50 101 ARG A N 1
ATOM 835 C CA . ARG A 1 101 ? 0.517 -1.028 12.902 1.00 98.50 101 ARG A CA 1
ATOM 836 C C . ARG A 1 101 ? -0.201 -0.238 13.994 1.00 98.50 101 ARG A C 1
ATOM 838 O O . ARG A 1 101 ? -0.502 -0.780 15.054 1.00 98.50 101 ARG A O 1
ATOM 845 N N . THR A 1 102 ? -0.527 1.033 13.744 1.00 98.31 102 THR A N 1
ATOM 846 C CA . THR A 1 102 ? -1.274 1.850 14.717 1.00 98.31 102 THR A CA 1
ATOM 847 C C . THR A 1 102 ? -2.661 1.269 15.004 1.00 98.31 102 THR A C 1
ATOM 849 O O . THR A 1 102 ? -3.103 1.242 16.154 1.00 98.31 102 THR A O 1
ATOM 852 N N . LEU A 1 103 ? -3.365 0.796 13.973 1.00 98.38 103 LEU A N 1
ATOM 853 C CA . LEU A 1 103 ? -4.683 0.181 14.136 1.00 98.38 103 LEU A CA 1
ATOM 854 C C . LEU A 1 103 ? -4.613 -1.132 14.927 1.00 98.38 103 LEU A C 1
ATOM 856 O O . LEU A 1 103 ? -5.483 -1.376 15.762 1.00 98.38 103 LEU A O 1
ATOM 860 N N . GLU A 1 104 ? -3.581 -1.943 14.710 1.00 98.31 104 GLU A N 1
ATOM 861 C CA . GLU A 1 104 ? -3.346 -3.185 15.454 1.00 98.31 104 GLU A CA 1
ATOM 862 C C . GLU A 1 104 ? -3.108 -2.917 16.943 1.00 98.31 104 GLU A C 1
ATOM 864 O O . GLU A 1 104 ? -3.790 -3.507 17.783 1.00 98.31 104 GLU A O 1
ATOM 869 N N . MET A 1 105 ? -2.245 -1.951 17.274 1.00 97.12 105 MET A N 1
ATOM 870 C CA . MET A 1 105 ? -2.007 -1.540 18.664 1.00 97.12 105 MET A CA 1
ATOM 871 C C . MET A 1 105 ? -3.293 -1.061 19.351 1.00 97.12 105 MET A C 1
ATOM 873 O O . MET A 1 105 ? -3.594 -1.444 20.485 1.00 97.12 105 MET A O 1
ATOM 877 N N . ASN A 1 106 ? -4.088 -0.239 18.660 1.00 97.88 106 ASN A N 1
ATOM 878 C CA . ASN A 1 106 ? -5.354 0.259 19.197 1.00 97.88 106 ASN A CA 1
ATOM 879 C C . ASN A 1 106 ? -6.363 -0.872 19.422 1.00 97.88 106 ASN A C 1
ATOM 881 O O . ASN A 1 106 ? -7.060 -0.888 20.439 1.00 97.88 106 ASN A O 1
ATOM 885 N N . LYS A 1 107 ? -6.438 -1.830 18.491 1.00 98.31 107 LYS A N 1
ATOM 886 C CA . LYS A 1 107 ? -7.291 -3.015 18.619 1.00 98.31 107 LYS A CA 1
ATOM 887 C C . LYS A 1 107 ? -6.909 -3.833 19.851 1.00 98.31 107 LYS A C 1
ATOM 889 O O . LYS A 1 107 ? -7.797 -4.218 20.607 1.00 98.31 107 LYS A O 1
ATOM 894 N N . GLU A 1 108 ? -5.620 -4.069 20.068 1.00 98.00 108 GLU A N 1
ATOM 895 C CA . GLU A 1 108 ? -5.122 -4.844 21.205 1.00 98.00 108 GLU A CA 1
ATOM 896 C C . GLU A 1 108 ? -5.402 -4.142 22.544 1.00 98.00 108 GLU A C 1
ATOM 898 O O . GLU A 1 108 ? -5.952 -4.753 23.463 1.00 98.00 108 GLU A O 1
ATOM 903 N N . SER A 1 109 ? -5.156 -2.828 22.623 1.00 98.06 109 SER A N 1
ATOM 904 C CA . SER A 1 109 ? -5.504 -2.017 23.799 1.00 98.06 109 SER A CA 1
ATOM 905 C C . SER A 1 109 ? -7.003 -2.066 24.111 1.00 98.06 109 SER A C 1
ATOM 907 O O . SER A 1 109 ? -7.406 -2.278 25.258 1.00 98.06 109 SER A O 1
ATOM 909 N N . ASN A 1 110 ? -7.848 -1.905 23.090 1.00 98.25 110 ASN A N 1
ATOM 910 C CA . ASN A 1 110 ? -9.297 -1.936 23.260 1.00 98.25 110 ASN A CA 1
ATOM 911 C C . ASN A 1 110 ? -9.798 -3.322 23.676 1.00 98.25 110 ASN A C 1
ATOM 913 O O . ASN A 1 110 ? -10.682 -3.414 24.524 1.00 98.25 110 ASN A O 1
ATOM 917 N N . LEU A 1 111 ? -9.208 -4.394 23.146 1.00 98.44 111 LEU A N 1
ATOM 918 C CA . LEU A 1 111 ? -9.527 -5.761 23.552 1.00 98.44 111 LEU A CA 1
ATOM 919 C C . LEU A 1 111 ? -9.187 -6.005 25.030 1.00 98.44 111 LEU A C 1
ATOM 921 O O . LEU A 1 111 ? -9.986 -6.601 25.752 1.00 98.44 111 LEU A O 1
ATOM 925 N N . GLY A 1 112 ? -8.058 -5.471 25.507 1.00 98.31 112 GLY A N 1
ATOM 926 C CA . GLY A 1 112 ? -7.703 -5.485 26.928 1.00 98.31 112 GLY A CA 1
ATOM 927 C C . GLY A 1 112 ? -8.742 -4.779 27.806 1.00 98.31 112 GLY A C 1
ATOM 928 O O . GLY A 1 112 ? -9.193 -5.344 28.801 1.00 98.31 112 GLY A O 1
ATOM 929 N N . LYS A 1 113 ? -9.189 -3.580 27.405 1.00 98.38 113 LYS A N 1
ATOM 930 C CA . LYS A 1 113 ? -10.238 -2.831 28.125 1.00 98.38 113 LYS A CA 1
ATOM 931 C C . LYS A 1 113 ? -11.565 -3.586 28.164 1.00 98.38 113 LYS A C 1
ATOM 933 O O 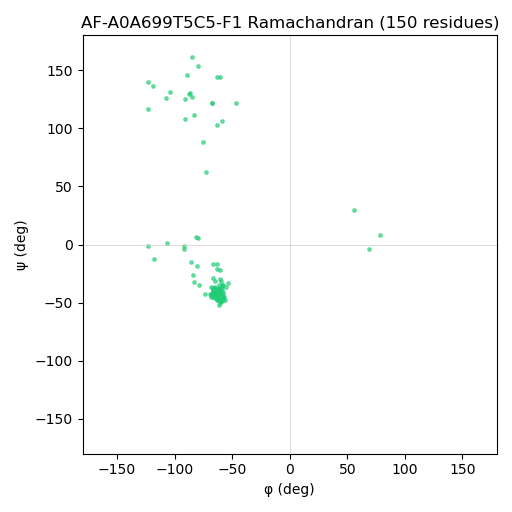. LYS A 1 113 ? -12.185 -3.661 29.218 1.00 98.38 113 LYS A O 1
ATOM 938 N N . ILE A 1 114 ? -11.980 -4.174 27.040 1.00 98.50 114 ILE A N 1
ATOM 939 C CA . ILE A 1 114 ? -13.210 -4.976 26.961 1.00 98.50 114 ILE A CA 1
ATOM 940 C C . ILE A 1 114 ? -13.138 -6.161 27.923 1.00 98.50 114 ILE A C 1
ATOM 942 O O . ILE A 1 114 ? -14.110 -6.427 28.622 1.00 98.50 114 ILE A O 1
ATOM 946 N N . LYS A 1 115 ? -11.991 -6.845 28.005 1.00 98.25 115 LYS A N 1
ATOM 947 C CA . LYS A 1 115 ? -11.806 -7.968 28.931 1.00 98.25 115 LYS A CA 1
ATOM 948 C C . LYS A 1 115 ? -11.980 -7.545 30.392 1.00 98.25 115 LYS A C 1
ATOM 950 O O . LYS A 1 115 ? -12.661 -8.236 31.138 1.00 98.25 115 LYS A O 1
ATOM 955 N N . ILE A 1 116 ? -11.401 -6.407 30.781 1.00 98.44 116 ILE A N 1
ATOM 956 C CA . ILE A 1 116 ? -11.543 -5.864 32.143 1.00 98.44 116 ILE A CA 1
ATOM 957 C C . ILE A 1 116 ? -13.013 -5.552 32.439 1.00 98.44 116 ILE A C 1
ATOM 959 O O . ILE A 1 116 ? -13.556 -6.062 33.413 1.00 98.44 116 ILE A O 1
ATOM 963 N N . LEU A 1 117 ? -13.672 -4.799 31.554 1.00 98.50 117 LEU A N 1
ATOM 964 C CA . LEU A 1 117 ? -15.084 -4.437 31.711 1.00 98.50 117 LEU A CA 1
ATOM 965 C C . LEU A 1 117 ? -16.005 -5.663 31.741 1.00 98.50 117 LEU A C 1
ATOM 967 O O . LEU A 1 117 ? -17.002 -5.666 32.452 1.00 98.50 117 LEU A O 1
ATOM 971 N N . THR A 1 118 ? -15.676 -6.713 30.986 1.00 98.50 118 THR A N 1
ATOM 972 C CA . THR A 1 118 ? -16.445 -7.966 30.990 1.00 98.50 118 THR A CA 1
ATOM 973 C C . THR A 1 118 ? -16.398 -8.619 32.369 1.00 98.50 118 THR A C 1
ATOM 975 O O . THR A 1 118 ? -17.448 -8.947 32.913 1.00 98.50 118 THR A O 1
ATOM 978 N N . ASN A 1 119 ? -15.207 -8.720 32.967 1.00 98.19 119 ASN A N 1
ATOM 979 C CA . ASN A 1 119 ? -15.051 -9.268 34.313 1.00 98.19 119 ASN A CA 1
ATOM 980 C C . ASN A 1 119 ? -15.796 -8.422 35.362 1.00 98.19 119 ASN A C 1
ATOM 982 O O . ASN A 1 119 ? -16.466 -8.977 36.224 1.00 98.19 119 ASN A O 1
ATOM 986 N N . GLU A 1 120 ? -15.718 -7.087 35.279 1.00 98.62 120 GLU A N 1
ATOM 987 C CA . GLU A 1 120 ? -16.446 -6.187 36.192 1.00 98.62 120 GLU A CA 1
ATOM 988 C C . GLU A 1 120 ? -17.972 -6.371 36.091 1.00 98.62 120 GLU A C 1
ATOM 990 O O . GLU A 1 120 ? -18.681 -6.378 37.100 1.00 98.62 120 GLU A O 1
ATOM 995 N N . VAL A 1 121 ? -18.495 -6.562 34.877 1.00 98.38 121 VAL A N 1
ATOM 996 C CA . VAL A 1 121 ? -19.924 -6.831 34.655 1.00 98.38 121 VAL A CA 1
ATOM 997 C C . VAL A 1 121 ? -20.337 -8.186 35.229 1.00 98.38 121 VAL A C 1
ATOM 999 O O . VAL A 1 121 ? -21.413 -8.285 35.820 1.00 98.38 121 VAL A O 1
ATOM 1002 N N . GLU A 1 122 ? -19.505 -9.219 35.086 1.00 98.31 122 GLU A N 1
ATOM 1003 C CA . GLU A 1 122 ? -19.756 -10.536 35.684 1.00 98.31 122 GLU A CA 1
ATOM 1004 C C . GLU A 1 122 ? -19.831 -10.444 37.214 1.00 98.31 122 GLU A C 1
ATOM 1006 O O . GLU A 1 122 ? -20.811 -10.909 37.797 1.00 98.31 122 GLU A O 1
ATOM 1011 N N . THR A 1 123 ? -18.888 -9.745 37.857 1.00 98.19 123 THR A N 1
ATOM 1012 C CA . THR A 1 123 ? -18.896 -9.574 39.320 1.00 98.19 123 THR A CA 1
ATOM 1013 C C . THR A 1 123 ? -20.116 -8.798 39.814 1.00 98.19 123 THR A C 1
ATOM 1015 O O . THR A 1 123 ? -20.765 -9.201 40.778 1.00 98.19 123 TH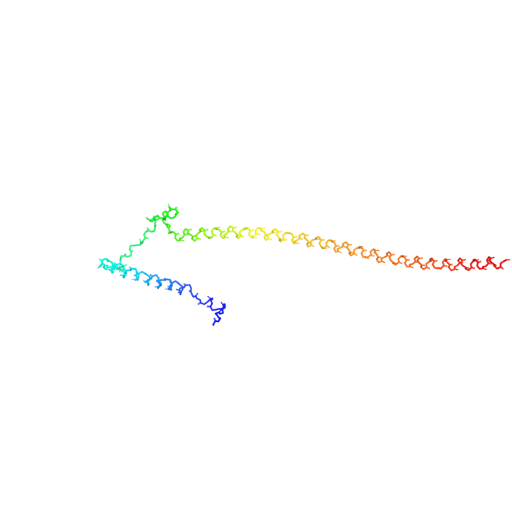R A O 1
ATOM 1018 N N . LEU A 1 124 ? -20.497 -7.713 39.127 1.00 98.25 124 LEU A N 1
ATOM 1019 C CA . LEU A 1 124 ? -21.674 -6.921 39.503 1.00 98.25 124 LEU A CA 1
ATOM 1020 C C . LEU A 1 124 ? -22.977 -7.716 39.359 1.00 98.25 124 LEU A C 1
ATOM 1022 O O . LEU A 1 124 ? -23.933 -7.497 40.106 1.00 98.25 124 LEU A O 1
ATOM 1026 N N . LYS A 1 125 ? -23.032 -8.646 38.402 1.00 98.38 125 LYS A N 1
ATOM 1027 C CA . LYS A 1 125 ? -24.187 -9.523 38.213 1.00 98.38 125 LYS A CA 1
ATOM 1028 C C . LYS A 1 125 ? -24.346 -10.500 39.381 1.00 98.38 125 LYS A C 1
ATOM 1030 O O . LYS A 1 125 ? -25.458 -10.654 39.877 1.00 98.38 125 LYS A O 1
ATOM 1035 N N . GLU A 1 126 ? -23.251 -11.088 39.858 1.00 97.88 126 GLU A N 1
ATOM 1036 C CA . GLU A 1 126 ? -23.261 -11.963 41.037 1.00 97.88 126 GLU A CA 1
ATOM 1037 C C . GLU A 1 126 ? -23.698 -11.211 42.303 1.00 97.88 126 GLU A C 1
ATOM 1039 O O . GLU A 1 126 ? -24.554 -11.687 43.053 1.00 97.88 126 GLU A O 1
ATOM 1044 N N . GLU A 1 127 ? -23.169 -10.003 42.528 1.00 98.25 127 GLU A N 1
ATOM 1045 C CA . GLU A 1 127 ? -23.567 -9.160 43.662 1.00 98.25 127 GLU A CA 1
ATOM 1046 C C . GLU A 1 127 ? -25.058 -8.805 43.622 1.00 98.25 127 GLU A C 1
ATOM 1048 O O . GLU A 1 127 ? -25.746 -8.864 44.648 1.00 98.25 127 GLU A O 1
ATOM 1053 N N . LYS A 1 128 ? -25.577 -8.481 42.432 1.00 98.06 128 LYS A N 1
ATOM 1054 C CA . LYS A 1 128 ? -27.001 -8.213 42.224 1.00 98.06 128 LYS A CA 1
ATOM 1055 C C . LYS A 1 128 ? -27.854 -9.434 42.577 1.00 98.06 128 LYS A C 1
ATOM 1057 O O . LYS A 1 128 ? -28.807 -9.288 43.339 1.00 98.06 128 LYS A O 1
ATOM 1062 N N . ASP A 1 129 ? -27.498 -10.623 42.092 1.00 98.12 129 ASP A N 1
ATOM 1063 C CA . ASP A 1 129 ? -28.251 -11.856 42.364 1.00 98.12 129 ASP A CA 1
ATOM 1064 C C . ASP A 1 129 ? -28.296 -12.165 43.876 1.00 98.12 129 ASP A C 1
ATOM 1066 O O . ASP A 1 129 ? -29.332 -12.567 44.423 1.00 98.12 129 ASP A O 1
ATOM 1070 N N . VAL A 1 130 ? -27.200 -11.896 44.597 1.00 98.38 130 VAL A N 1
ATOM 1071 C CA . VAL A 1 130 ? -27.153 -12.000 46.064 1.00 98.38 130 VAL A CA 1
ATOM 1072 C C . VAL A 1 130 ? -28.107 -11.005 46.736 1.00 98.38 130 VAL A C 1
ATOM 1074 O O . VAL A 1 130 ? -28.784 -11.364 47.708 1.00 98.38 130 VAL A O 1
ATOM 1077 N N . ILE A 1 131 ? -28.160 -9.757 46.263 1.00 98.31 131 ILE A N 1
ATOM 1078 C CA . ILE A 1 131 ? -29.057 -8.721 46.796 1.00 98.31 131 ILE A CA 1
ATOM 1079 C C . ILE A 1 131 ? -30.521 -9.075 46.521 1.00 98.31 131 ILE A C 1
ATOM 1081 O O . ILE A 1 131 ? -31.328 -9.025 47.452 1.00 98.31 131 ILE A O 1
ATOM 1085 N N . ASP A 1 132 ? -30.855 -9.512 45.307 1.00 98.31 132 ASP A N 1
ATOM 1086 C CA . ASP A 1 132 ? -32.207 -9.936 44.929 1.00 98.31 132 ASP A CA 1
ATOM 1087 C C . ASP A 1 132 ? -32.694 -11.082 45.840 1.00 98.31 132 ASP A C 1
ATOM 1089 O O . ASP A 1 132 ? -33.807 -11.042 46.378 1.00 98.31 132 ASP A O 1
ATOM 1093 N N . GLY A 1 133 ? -31.824 -12.057 46.140 1.00 98.00 133 GLY A N 1
ATOM 1094 C CA . GLY A 1 133 ? -32.122 -13.138 47.086 1.00 98.00 133 GLY A CA 1
ATOM 1095 C C . GLY A 1 133 ? -32.289 -12.687 48.548 1.00 98.00 133 GLY A C 1
ATOM 1096 O O . GLY A 1 133 ? -33.021 -13.316 49.323 1.00 98.00 133 GLY A O 1
ATOM 1097 N N . LYS A 1 134 ? -31.626 -11.604 48.972 1.00 98.25 134 LYS A N 1
ATOM 1098 C CA . LYS A 1 134 ? -31.857 -10.984 50.293 1.00 98.25 134 LYS A CA 1
ATOM 1099 C C . LYS A 1 134 ? -33.186 -10.226 50.319 1.00 98.25 134 LYS A C 1
ATOM 1101 O O . LYS A 1 134 ? -33.934 -10.358 51.287 1.00 98.25 134 LYS A O 1
ATOM 1106 N N . LEU A 1 135 ? -33.500 -9.487 49.258 1.00 98.31 135 LEU A N 1
ATOM 1107 C CA . LEU A 1 135 ? -34.725 -8.699 49.133 1.00 98.31 135 LEU A CA 1
ATOM 1108 C C . LEU A 1 135 ? -35.969 -9.598 49.131 1.00 98.31 135 LEU A C 1
ATOM 1110 O O . LEU A 1 135 ? -36.915 -9.331 49.870 1.00 98.31 135 LEU A O 1
ATOM 1114 N N . ALA A 1 136 ? -35.937 -10.716 48.401 1.00 98.12 136 ALA A N 1
ATOM 1115 C CA . ALA A 1 136 ? -37.020 -11.702 48.400 1.00 98.12 136 ALA A CA 1
ATOM 1116 C C . ALA A 1 136 ? -37.311 -12.269 49.803 1.00 98.12 136 ALA A C 1
ATOM 1118 O O . ALA A 1 136 ? -38.473 -12.417 50.188 1.00 98.12 136 ALA A O 1
ATOM 1119 N N . ARG A 1 137 ? -36.263 -12.543 50.597 1.00 98.00 137 ARG A N 1
ATOM 1120 C CA . ARG A 1 137 ? -36.412 -12.994 51.991 1.00 98.00 137 ARG A CA 1
ATOM 1121 C C . ARG A 1 137 ? -37.059 -11.929 52.872 1.00 98.00 137 ARG A C 1
ATOM 1123 O O . ARG A 1 137 ? -37.986 -12.252 53.606 1.00 98.00 137 ARG A O 1
ATOM 1130 N N . LEU A 1 138 ? -36.613 -10.675 52.770 1.00 98.12 138 LEU A N 1
ATOM 1131 C CA . LEU A 1 138 ? -37.192 -9.567 53.537 1.00 98.12 138 LEU A CA 1
ATOM 1132 C C . LEU A 1 138 ? -38.664 -9.330 53.185 1.00 98.12 138 LEU A C 1
ATOM 1134 O O . LEU A 1 138 ? -39.480 -9.184 54.090 1.00 98.12 138 LEU A O 1
ATOM 1138 N N . LEU A 1 139 ? -39.023 -9.359 51.897 1.00 97.75 139 LEU A N 1
ATOM 1139 C CA . LEU A 1 139 ? -40.418 -9.248 51.459 1.00 97.75 139 LEU A CA 1
ATOM 1140 C C . LEU A 1 139 ? -41.289 -10.376 52.018 1.00 97.75 139 LEU A C 1
ATOM 1142 O O . LEU A 1 139 ? -42.420 -10.132 52.436 1.00 97.75 139 LEU A O 1
ATOM 1146 N N . LYS A 1 140 ? -40.768 -11.608 52.054 1.00 97.50 140 LYS A N 1
ATOM 1147 C CA . LYS A 1 140 ? -41.486 -12.740 52.643 1.00 97.50 140 LYS A CA 1
ATOM 1148 C C . LYS A 1 140 ? -41.727 -12.527 54.140 1.00 97.50 140 LYS A C 1
ATOM 1150 O O . LYS A 1 140 ? -42.861 -12.672 54.584 1.00 97.50 140 LYS A O 1
ATOM 1155 N N . SER A 1 141 ? -40.700 -12.117 54.885 1.00 97.75 141 SER A N 1
ATOM 1156 C CA . SER A 1 141 ? -40.826 -11.808 56.315 1.00 97.75 141 SER A CA 1
ATOM 1157 C C . SER A 1 141 ? -41.778 -10.641 56.597 1.00 97.75 141 SER A C 1
ATOM 1159 O O . SER A 1 141 ? -42.537 -10.713 57.558 1.00 97.75 141 SER A O 1
ATOM 1161 N N . LEU A 1 142 ? -41.774 -9.592 55.764 1.00 97.56 142 LEU A N 1
ATOM 1162 C CA . LEU A 1 142 ? -42.709 -8.468 55.883 1.00 97.56 142 LEU A CA 1
ATOM 1163 C C . LEU A 1 142 ? -44.158 -8.942 55.735 1.00 97.56 142 LEU A C 1
ATOM 1165 O O . LEU A 1 142 ? -44.992 -8.633 56.577 1.00 97.56 142 LEU A O 1
ATOM 1169 N N . LYS A 1 143 ? -44.432 -9.759 54.715 1.00 96.69 143 LYS A N 1
ATOM 1170 C CA . LYS A 1 143 ? -45.770 -10.306 54.478 1.00 96.69 143 LYS A CA 1
ATOM 1171 C C . LYS A 1 143 ? -46.243 -11.213 55.613 1.00 96.69 143 LYS A C 1
ATOM 1173 O O . LYS A 1 143 ? -47.415 -11.199 55.973 1.00 96.69 143 LYS A O 1
ATOM 1178 N N . ASP A 1 144 ? -45.337 -12.005 56.183 1.00 96.62 144 ASP A N 1
ATOM 1179 C CA . ASP A 1 144 ? -45.653 -12.844 57.340 1.00 96.62 144 ASP A CA 1
ATOM 1180 C C . ASP A 1 144 ? -45.991 -11.988 58.580 1.00 96.62 144 ASP A C 1
ATOM 1182 O O . ASP A 1 144 ? -46.915 -12.332 59.313 1.00 96.62 144 ASP A O 1
ATOM 1186 N N . LEU A 1 145 ? -45.314 -10.848 58.782 1.00 96.56 145 LEU A N 1
ATOM 1187 C CA . LEU A 1 145 ? -45.631 -9.882 59.846 1.00 96.56 145 LEU A CA 1
ATOM 1188 C C . LEU A 1 145 ? -46.972 -9.168 59.628 1.00 96.56 145 LEU A C 1
ATOM 1190 O O . LEU A 1 145 ? -47.737 -9.033 60.580 1.00 96.56 145 LEU A O 1
ATOM 1194 N N . GLU A 1 146 ? -47.271 -8.733 58.402 1.00 96.44 146 GLU A N 1
ATOM 1195 C CA . GLU A 1 146 ? -48.556 -8.106 58.052 1.00 96.44 146 GLU A CA 1
ATOM 1196 C C . GLU A 1 146 ? -49.730 -9.031 58.393 1.00 96.44 146 GLU A C 1
ATOM 1198 O O . GLU A 1 146 ? -50.647 -8.621 59.102 1.00 96.44 146 GLU A O 1
ATOM 1203 N N . ASN A 1 147 ? -49.643 -10.309 58.005 1.00 94.88 147 ASN A N 1
ATOM 1204 C CA . ASN A 1 147 ? -50.666 -11.308 58.329 1.00 94.88 147 ASN A CA 1
ATOM 1205 C C . ASN A 1 147 ? -50.875 -11.478 59.848 1.00 94.88 147 ASN A C 1
ATOM 1207 O O . ASN A 1 147 ? -51.991 -11.742 60.287 1.00 94.88 147 ASN A O 1
ATOM 1211 N N . ILE A 1 148 ? -49.814 -11.355 60.660 1.00 95.88 148 ILE A N 1
ATOM 1212 C CA . ILE A 1 148 ? -49.918 -11.438 62.127 1.00 95.88 148 ILE A CA 1
ATOM 1213 C C . ILE A 1 148 ? -50.675 -10.226 62.673 1.00 95.88 148 ILE A C 1
ATOM 1215 O O . ILE A 1 148 ? -51.561 -10.398 63.508 1.00 95.88 148 ILE A O 1
ATOM 1219 N N . ILE A 1 149 ? -50.349 -9.020 62.203 1.00 95.19 149 ILE A N 1
ATOM 1220 C CA . ILE A 1 149 ? -50.995 -7.779 62.651 1.00 95.19 149 ILE A CA 1
ATOM 1221 C C . ILE A 1 149 ? -52.481 -7.773 62.276 1.00 95.19 149 ILE A C 1
ATOM 1223 O O . ILE A 1 149 ? -53.307 -7.421 63.108 1.00 95.19 149 ILE A O 1
ATOM 1227 N N . GLU A 1 150 ? -52.835 -8.208 61.064 1.00 93.44 150 GLU A N 1
ATOM 1228 C CA . GLU A 1 150 ? -54.234 -8.286 60.609 1.00 93.44 150 GLU A CA 1
ATOM 1229 C C . GLU A 1 150 ? -55.076 -9.323 61.375 1.00 93.44 150 GLU A C 1
ATOM 1231 O O . GLU A 1 150 ? -56.304 -9.284 61.317 1.00 93.44 150 GLU A O 1
ATOM 1236 N N . SER A 1 151 ? -54.431 -10.257 62.082 1.00 91.88 151 SER A N 1
ATOM 1237 C CA . SER A 1 151 ? -55.098 -11.307 62.861 1.00 91.88 151 SER A CA 1
ATOM 1238 C C . SER A 1 151 ? -55.367 -10.956 64.335 1.00 91.88 151 SER A C 1
ATOM 1240 O O . SER A 1 151 ? -55.962 -11.778 65.037 1.00 91.88 151 SER A O 1
ATOM 1242 N N . GLN A 1 152 ? -54.924 -9.783 64.809 1.00 79.19 152 GLN A N 1
ATOM 1243 C CA . GLN A 1 152 ? -55.151 -9.268 66.173 1.00 79.19 152 GLN A CA 1
ATOM 1244 C C . GLN A 1 152 ? -56.427 -8.429 66.268 1.00 79.19 152 GLN A C 1
ATOM 1246 O O . GLN A 1 152 ? -57.100 -8.537 67.320 1.00 79.19 152 GLN A O 1
#

Foldseek 3Di:
DDDDPVNVVPQDPVNVVVVVVVVVVVVVVVVQVVVCVVPVDHDDADPVNPPPPLQQCDADPVPRHGSDHVVNVVVVVVVVVVVVVVVVVVVVVVVVVVVVVVVVVVVVVVVVVVVVVVVVVVVVVVVVVVVVVVVVVVVVVVVVVVVVVVVD